Protein AF-A0A6G1WXI9-F1 (afdb_monomer)

Solvent-accessible surface area (backbone atoms only — not comparable to full-atom values): 6478 Å² total; per-residue (Å²): 135,66,68,70,51,53,76,77,30,49,13,58,52,48,15,42,73,77,23,70,36,38,37,52,26,52,54,52,50,50,55,42,35,75,72,64,39,59,69,60,46,50,53,57,49,50,62,52,48,51,31,55,47,29,18,53,51,20,19,49,31,39,60,73,64,42,66,70,54,56,62,51,48,64,65,45,45,65,58,50,23,63,46,43,48,58,51,39,33,70,75,53,36,78,57,36,68,59,43,47,57,65,27,36,43,30,37,50,45,28,31,53,49,31,17,51,52,19,23,54,52,20,41,56,67,69,76,104

pLDDT: mean 79.25, std 8.3, range [45.84, 87.06]

Sequence (128 aa):
MNAKRLIITPGDFLARRFDGGYDKFICRMKCQIEKGNRRLAIYSLLARAECWLAFVVGASASYFGFIIVIPLILCLYPLIAFGDPHIWRKVYGELAKGVGYKASFLLNLDMLYWFAIGWVIGVLLVGA

Nearest PDB structures (foldseek):
  6m2l-assembly1_A  TM=3.231E-01  e=8.518E+00  Plasmodium falciparum

Radius of gyration: 15.89 Å; Cα contacts (8 Å, |Δi|>4): 136; chains: 1; bounding box: 37×28×43 Å

Structure (mmCIF, N/CA/C/O backbone):
data_AF-A0A6G1WXI9-F1
#
_entry.id   AF-A0A6G1WXI9-F1
#
loop_
_atom_site.group_PDB
_atom_site.id
_atom_site.type_symbol
_atom_site.label_atom_id
_atom_site.label_alt_id
_atom_site.label_comp_id
_atom_site.label_asym_id
_atom_site.label_entity_id
_atom_site.label_seq_id
_atom_site.pdbx_PDB_ins_code
_atom_site.Cartn_x
_atom_site.Cartn_y
_atom_site.Cartn_z
_atom_site.occupancy
_atom_site.B_is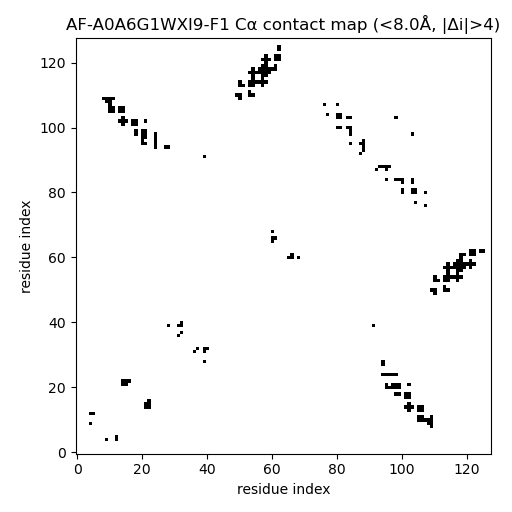o_or_equiv
_atom_site.auth_seq_id
_atom_site.auth_comp_id
_atom_site.auth_asym_id
_atom_site.auth_atom_id
_atom_site.pdbx_PDB_mode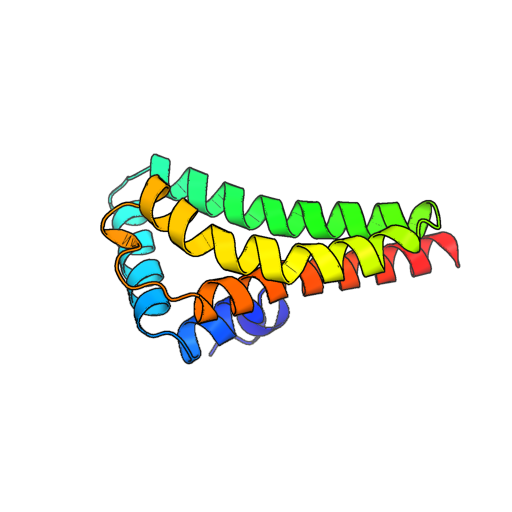l_num
ATOM 1 N N . MET A 1 1 ? -17.529 14.897 -2.995 1.00 45.97 1 MET A N 1
ATOM 2 C CA . MET A 1 1 ? -16.447 13.926 -3.298 1.00 45.97 1 MET A CA 1
ATOM 3 C C . MET A 1 1 ? -15.209 14.698 -3.731 1.00 45.97 1 MET A C 1
ATOM 5 O O . MET A 1 1 ? -15.332 15.512 -4.629 1.00 45.97 1 MET A O 1
ATOM 9 N N . ASN A 1 2 ? -14.047 14.503 -3.095 1.00 45.84 2 ASN A N 1
ATOM 10 C CA . ASN A 1 2 ? -12.816 15.224 -3.458 1.00 45.84 2 ASN A CA 1
ATOM 11 C C . ASN A 1 2 ? -11.987 14.376 -4.434 1.00 45.84 2 ASN A C 1
ATOM 13 O O . ASN A 1 2 ? -11.354 13.413 -4.003 1.00 45.84 2 ASN A O 1
ATOM 17 N N . ALA A 1 3 ? -11.964 14.743 -5.722 1.00 52.84 3 ALA A N 1
ATOM 18 C CA . ALA A 1 3 ? -11.181 14.070 -6.771 1.00 52.84 3 ALA A CA 1
ATOM 19 C C . ALA A 1 3 ? -9.698 13.877 -6.386 1.00 52.84 3 ALA A C 1
ATOM 21 O O . ALA A 1 3 ? -9.088 12.867 -6.723 1.00 52.84 3 ALA A O 1
ATOM 22 N N . LYS A 1 4 ? -9.159 14.782 -5.556 1.00 50.28 4 LYS A N 1
ATOM 23 C CA . LYS A 1 4 ? -7.803 14.706 -4.993 1.00 50.28 4 LYS A CA 1
ATOM 24 C C . LYS A 1 4 ? -7.505 13.398 -4.245 1.00 50.28 4 LYS A C 1
ATOM 26 O O . LYS A 1 4 ? -6.382 12.924 -4.314 1.00 50.28 4 LYS A O 1
ATOM 31 N N . ARG A 1 5 ? -8.474 12.794 -3.539 1.00 53.53 5 ARG A N 1
ATOM 32 C CA . ARG A 1 5 ? -8.231 11.519 -2.825 1.00 53.53 5 ARG A CA 1
ATOM 33 C C . ARG A 1 5 ? -8.189 10.311 -3.752 1.00 53.53 5 ARG A C 1
ATOM 35 O O . ARG A 1 5 ? -7.474 9.367 -3.455 1.00 53.53 5 ARG A O 1
ATOM 42 N N . LEU A 1 6 ? -8.933 10.355 -4.855 1.00 55.62 6 LEU A N 1
ATOM 43 C CA . LEU A 1 6 ? -8.983 9.261 -5.822 1.00 55.62 6 LEU A CA 1
ATOM 44 C C . LEU A 1 6 ? -7.662 9.132 -6.594 1.00 55.62 6 LEU A C 1
ATOM 46 O O . LEU A 1 6 ? -7.235 8.029 -6.897 1.00 55.62 6 LEU A O 1
ATOM 50 N N . ILE A 1 7 ? -7.026 10.270 -6.890 1.00 58.12 7 ILE A N 1
ATOM 51 C CA . ILE A 1 7 ? -5.798 10.342 -7.696 1.00 58.12 7 ILE A CA 1
ATOM 52 C C . ILE A 1 7 ? -4.554 9.939 -6.886 1.00 58.12 7 ILE A C 1
ATOM 54 O O . ILE A 1 7 ? -3.598 9.421 -7.450 1.00 58.12 7 ILE A O 1
ATOM 58 N N . ILE A 1 8 ? -4.557 10.190 -5.573 1.00 65.62 8 ILE A N 1
ATOM 59 C CA . ILE A 1 8 ? -3.380 10.007 -4.705 1.00 65.62 8 ILE A CA 1
ATOM 60 C C . ILE A 1 8 ? -3.381 8.624 -4.031 1.00 65.62 8 ILE A C 1
ATOM 62 O O . ILE A 1 8 ? -2.317 8.048 -3.819 1.00 65.62 8 ILE A O 1
ATOM 66 N N . THR A 1 9 ? -4.560 8.094 -3.686 1.00 77.81 9 THR A N 1
ATOM 67 C CA . THR A 1 9 ? -4.719 6.789 -3.018 1.00 77.81 9 THR A CA 1
ATOM 68 C C . THR A 1 9 ? -5.978 6.064 -3.526 1.00 77.81 9 THR A C 1
ATOM 70 O O . THR A 1 9 ? -6.999 6.021 -2.817 1.00 77.81 9 THR A O 1
ATOM 73 N N . PRO A 1 10 ? -5.984 5.578 -4.784 1.00 79.69 10 PRO A N 1
ATOM 74 C CA . PRO A 1 10 ? -7.115 4.838 -5.351 1.00 79.69 10 PRO A CA 1
ATOM 75 C C . PRO A 1 10 ? -7.486 3.575 -4.548 1.00 79.69 10 PRO A C 1
ATOM 77 O O . PRO A 1 10 ? -8.668 3.246 -4.429 1.00 79.69 10 PRO A O 1
ATOM 80 N N . GLY A 1 11 ? -6.507 2.903 -3.952 1.00 82.25 11 GLY A N 1
ATOM 81 C CA . GLY A 1 11 ? -6.640 1.731 -3.095 1.00 82.25 11 GLY A CA 1
ATOM 82 C C . GLY A 1 11 ? -7.385 2.001 -1.789 1.00 82.25 11 GLY A C 1
ATOM 83 O O . GLY A 1 11 ? -8.383 1.337 -1.519 1.00 82.25 11 GLY A O 1
ATOM 84 N N . ASP A 1 12 ? -6.998 3.025 -1.017 1.00 83.75 12 ASP A N 1
ATOM 85 C CA . ASP A 1 12 ? -7.730 3.482 0.183 1.00 83.75 12 ASP A CA 1
ATOM 86 C C . ASP A 1 12 ? -9.184 3.833 -0.146 1.00 83.75 12 ASP A C 1
ATOM 88 O O . ASP A 1 12 ? -10.104 3.516 0.612 1.00 83.75 12 ASP A O 1
ATOM 92 N N . PHE A 1 13 ? -9.423 4.454 -1.303 1.00 82.19 13 PHE A N 1
ATOM 93 C CA . PHE A 1 13 ? -10.782 4.752 -1.741 1.00 82.19 13 PHE A CA 1
ATOM 94 C C . PHE A 1 13 ? -11.596 3.479 -2.010 1.00 82.19 13 PHE A C 1
ATOM 96 O O . PHE A 1 13 ? -12.717 3.349 -1.509 1.00 82.19 13 PHE A O 1
ATOM 103 N N . LEU A 1 14 ? -11.044 2.538 -2.782 1.00 83.81 14 LEU A N 1
ATOM 104 C CA . LEU A 1 14 ? -11.707 1.272 -3.089 1.00 83.81 14 LEU A CA 1
ATOM 105 C C . LEU A 1 14 ? -11.931 0.446 -1.819 1.00 83.81 14 LEU A C 1
ATOM 107 O O . LEU A 1 14 ? -13.031 -0.064 -1.613 1.00 83.81 14 LEU A O 1
ATOM 111 N N . ALA A 1 15 ? -10.940 0.376 -0.932 1.00 84.44 15 ALA A N 1
ATOM 112 C CA . ALA A 1 15 ? -11.030 -0.349 0.328 1.00 84.44 15 ALA A CA 1
ATOM 113 C C . ALA A 1 15 ? -12.190 0.164 1.190 1.00 84.44 15 ALA A C 1
ATOM 115 O O . ALA A 1 15 ? -12.970 -0.632 1.700 1.00 84.44 15 ALA A O 1
ATOM 116 N N . ARG A 1 16 ? -12.384 1.485 1.298 1.00 83.81 16 ARG A N 1
ATOM 117 C CA . ARG A 1 16 ? -13.517 2.049 2.061 1.00 83.81 16 ARG A CA 1
ATOM 118 C C . ARG A 1 16 ? -14.866 1.801 1.410 1.00 83.81 16 ARG A C 1
ATOM 120 O O . ARG A 1 16 ? -15.870 1.686 2.104 1.00 83.81 16 ARG A O 1
ATOM 127 N N . ARG A 1 17 ? -14.904 1.749 0.079 1.00 84.12 17 ARG A N 1
ATOM 128 C CA . ARG A 1 17 ? -16.143 1.525 -0.670 1.00 84.12 17 ARG A CA 1
ATOM 129 C C . ARG A 1 17 ? -16.594 0.066 -0.621 1.00 84.12 17 ARG A C 1
ATOM 131 O O . ARG A 1 17 ? -17.794 -0.187 -0.585 1.00 84.12 17 ARG A O 1
ATOM 138 N N . PHE A 1 18 ? -15.650 -0.871 -0.653 1.00 83.44 18 PHE A N 1
ATOM 139 C CA . PHE A 1 18 ? -15.929 -2.303 -0.782 1.00 83.44 18 PHE A CA 1
ATOM 140 C C . PHE A 1 18 ? -15.759 -3.099 0.521 1.00 83.44 18 PHE A C 1
ATOM 142 O O . PHE A 1 18 ? -16.200 -4.247 0.580 1.00 83.44 18 PHE A O 1
ATOM 149 N N . ASP A 1 19 ? -15.180 -2.509 1.571 1.00 83.75 19 ASP A N 1
ATOM 150 C CA . ASP A 1 19 ? -15.055 -3.115 2.898 1.00 83.75 19 ASP A CA 1
ATOM 151 C C . ASP A 1 19 ? -15.575 -2.155 3.988 1.00 83.75 19 ASP A C 1
ATOM 153 O O . ASP A 1 19 ? -14.909 -1.215 4.429 1.00 83.75 19 ASP A O 1
ATOM 157 N N . GLY A 1 20 ? -16.802 -2.410 4.454 1.00 82.38 20 GLY A N 1
ATOM 158 C CA . GLY A 1 20 ? -17.431 -1.615 5.514 1.00 82.38 20 GLY A CA 1
ATOM 159 C C . GLY A 1 20 ? -16.770 -1.773 6.892 1.00 82.38 20 GLY A C 1
ATOM 160 O O . GLY A 1 20 ? -16.970 -0.929 7.768 1.00 82.38 20 GLY A O 1
ATOM 161 N N . GLY A 1 21 ? -15.979 -2.829 7.106 1.00 82.94 21 GLY A N 1
ATOM 162 C CA . GLY A 1 21 ? -15.149 -2.983 8.299 1.00 82.94 21 GLY A CA 1
ATOM 163 C C . GLY A 1 21 ? -13.954 -2.035 8.268 1.00 82.94 21 GLY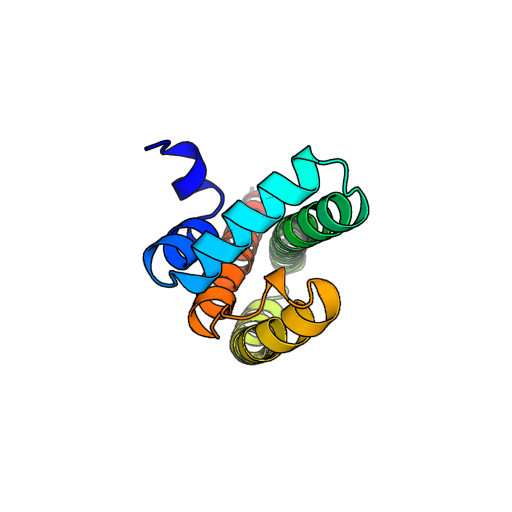 A C 1
ATOM 164 O O . GLY A 1 21 ? -13.645 -1.396 9.276 1.00 82.94 21 GLY A O 1
ATOM 165 N N . TYR A 1 22 ? -13.346 -1.868 7.094 1.00 84.62 22 TYR A N 1
ATOM 166 C CA . TYR A 1 22 ? -12.268 -0.909 6.876 1.00 84.62 22 TYR A CA 1
ATOM 167 C C . TYR A 1 22 ? -12.717 0.550 7.029 1.00 84.62 22 TYR A C 1
ATOM 169 O O . TYR A 1 22 ? -12.033 1.336 7.687 1.00 84.62 22 TYR A O 1
ATOM 177 N N . ASP A 1 23 ? -13.887 0.924 6.508 1.00 85.62 23 ASP A N 1
ATOM 178 C CA . ASP A 1 23 ? -14.389 2.294 6.680 1.00 85.62 23 ASP A CA 1
ATOM 179 C C . ASP A 1 23 ? -14.644 2.634 8.162 1.00 85.62 23 ASP A C 1
ATOM 181 O O . ASP A 1 23 ? -14.196 3.669 8.671 1.00 85.62 23 ASP A O 1
ATOM 185 N N . LYS A 1 24 ? -15.250 1.698 8.910 1.00 85.50 24 LYS A N 1
ATOM 186 C CA . LYS A 1 24 ? -15.414 1.813 10.369 1.00 85.50 24 LYS A CA 1
ATOM 187 C C . LYS A 1 24 ? -14.073 1.902 11.094 1.00 85.50 24 LYS A C 1
ATOM 189 O O . LYS A 1 24 ? -13.947 2.706 12.021 1.00 85.50 24 LYS A O 1
ATOM 194 N N . PHE A 1 25 ? -13.080 1.113 10.682 1.00 86.38 25 PHE A N 1
ATOM 195 C CA . PHE A 1 25 ? -11.722 1.177 11.223 1.00 86.38 25 PHE A CA 1
ATOM 196 C C . PHE A 1 25 ? -11.120 2.572 11.037 1.00 86.38 25 PHE A C 1
ATOM 198 O O . PHE A 1 25 ? -10.681 3.174 12.014 1.00 86.38 25 PHE A O 1
ATOM 205 N N . ILE A 1 26 ? -11.180 3.138 9.829 1.00 85.06 26 ILE A N 1
ATOM 206 C CA . ILE A 1 26 ? -10.633 4.469 9.554 1.00 85.06 26 ILE A CA 1
ATOM 207 C C . ILE A 1 26 ? -11.353 5.566 10.342 1.00 85.06 26 ILE A C 1
ATOM 209 O O . ILE A 1 26 ? -10.694 6.456 10.887 1.00 85.06 26 ILE A O 1
ATOM 213 N N . CYS A 1 27 ? -12.682 5.521 10.433 1.00 85.81 27 CYS A N 1
ATOM 214 C CA . CYS A 1 27 ? -13.445 6.490 11.222 1.00 85.81 27 CYS A CA 1
ATOM 215 C C . CYS A 1 27 ? -13.084 6.421 12.714 1.00 85.81 27 CYS A C 1
ATOM 217 O O . CYS A 1 27 ? -12.809 7.452 13.331 1.00 85.81 27 CYS A O 1
ATOM 219 N N . ARG A 1 28 ? -12.999 5.213 13.289 1.00 85.94 28 ARG A N 1
ATOM 220 C CA . ARG A 1 28 ? -12.578 5.028 14.688 1.00 85.94 28 ARG A CA 1
ATOM 221 C C . ARG A 1 28 ? -11.130 5.457 14.911 1.00 85.94 28 ARG A C 1
ATOM 223 O O . ARG A 1 28 ? -10.844 6.112 15.908 1.00 85.94 28 ARG A O 1
ATOM 230 N N . MET A 1 29 ? -10.236 5.130 13.979 1.00 85.31 29 MET A N 1
ATOM 231 C CA . MET A 1 29 ? -8.825 5.508 14.032 1.00 85.31 29 MET A CA 1
ATOM 232 C C . MET A 1 29 ? -8.661 7.032 14.051 1.00 85.31 29 MET A C 1
ATOM 234 O O . MET A 1 29 ? -7.948 7.551 14.905 1.00 85.31 29 MET A O 1
ATOM 238 N N . LYS A 1 30 ? -9.363 7.765 13.176 1.00 84.69 30 LYS A N 1
ATOM 239 C CA . LYS A 1 30 ? -9.331 9.238 13.156 1.00 84.69 30 LYS A CA 1
ATOM 240 C C . LYS A 1 30 ? -9.847 9.851 14.451 1.00 84.69 30 LYS A C 1
ATOM 242 O O . LYS A 1 30 ? -9.169 10.696 15.019 1.00 84.69 30 LYS A O 1
ATOM 247 N N . CYS A 1 31 ? -10.979 9.363 14.956 1.00 85.56 31 CYS A N 1
ATOM 248 C CA . CYS A 1 31 ? -11.529 9.830 16.226 1.00 85.56 31 CYS A CA 1
ATOM 249 C C . CYS A 1 31 ? -10.547 9.604 17.393 1.00 85.56 31 CYS A C 1
ATOM 251 O O . CYS A 1 31 ? -10.397 10.462 18.257 1.00 85.56 31 CYS A O 1
ATOM 253 N N . GLN A 1 32 ? -9.830 8.475 17.416 1.00 84.00 32 GLN A N 1
ATOM 254 C CA . GLN A 1 32 ? -8.806 8.200 18.434 1.00 84.00 32 GLN A CA 1
ATOM 255 C C . GLN A 1 32 ? -7.566 9.097 18.294 1.00 84.00 32 GLN A C 1
ATOM 257 O O . GLN A 1 32 ? -6.994 9.514 19.300 1.00 84.00 32 GLN A O 1
ATOM 262 N N . ILE A 1 33 ? -7.160 9.422 17.064 1.00 84.50 33 ILE A N 1
ATOM 263 C CA . ILE A 1 33 ? -6.063 10.364 16.801 1.00 84.50 33 ILE A CA 1
ATOM 264 C C . ILE A 1 33 ? -6.440 11.773 17.278 1.00 84.50 33 ILE A C 1
ATOM 266 O O . ILE A 1 33 ? -5.646 12.407 17.969 1.00 84.50 33 ILE A O 1
ATOM 270 N N . GLU A 1 34 ? -7.658 12.235 16.983 1.00 85.62 34 GLU A N 1
ATOM 271 C CA . GLU A 1 34 ? -8.183 13.532 17.444 1.00 85.62 34 GLU A CA 1
ATOM 272 C C . GLU A 1 34 ? -8.297 13.603 18.972 1.00 85.62 34 GLU A C 1
ATOM 274 O O . GLU A 1 34 ? -8.038 14.646 19.565 1.00 85.62 34 GLU A O 1
ATOM 279 N N . LYS A 1 35 ? -8.578 12.472 19.631 1.00 86.25 35 LYS A N 1
ATOM 280 C CA . LYS A 1 35 ? -8.542 12.332 21.098 1.00 86.25 35 LYS A CA 1
ATOM 281 C C . LYS A 1 35 ? -7.125 12.302 21.692 1.00 86.25 35 LYS A C 1
ATOM 283 O O . LYS A 1 35 ? -6.971 12.075 22.888 1.00 86.25 35 LYS A O 1
ATOM 288 N N . GLY A 1 36 ? -6.089 12.527 20.883 1.00 83.06 36 GLY A N 1
ATOM 289 C CA . GLY A 1 36 ? -4.707 12.676 21.340 1.00 83.06 36 GLY A CA 1
ATOM 290 C C . GLY A 1 36 ? -3.892 11.383 21.362 1.00 83.06 36 GLY A C 1
ATOM 291 O O . GLY A 1 36 ? -2.793 11.366 21.920 1.00 83.06 36 GLY A O 1
ATOM 292 N N . ASN A 1 37 ? -4.370 10.295 20.748 1.00 81.94 37 ASN A N 1
ATOM 293 C CA . ASN A 1 37 ? -3.623 9.040 20.718 1.00 81.94 37 ASN A CA 1
ATOM 294 C C . ASN A 1 37 ? -2.463 9.091 19.703 1.00 81.94 37 ASN A C 1
ATOM 296 O O . ASN A 1 37 ? -2.565 8.636 18.560 1.00 81.94 37 ASN A O 1
ATOM 300 N N . ARG A 1 38 ? -1.327 9.651 20.143 1.00 79.12 38 ARG A N 1
ATOM 301 C CA . ARG A 1 38 ? -0.113 9.854 19.329 1.00 79.12 38 ARG A CA 1
ATOM 302 C C . ARG A 1 38 ? 0.434 8.563 18.719 1.00 79.12 38 ARG A C 1
ATOM 304 O O . ARG A 1 38 ? 0.972 8.596 17.618 1.00 79.12 38 ARG A O 1
ATOM 311 N N . ARG A 1 39 ? 0.265 7.420 19.392 1.00 81.88 39 ARG A N 1
ATOM 312 C CA . ARG A 1 39 ? 0.755 6.124 18.902 1.00 81.88 39 ARG A CA 1
ATOM 313 C C . ARG A 1 39 ? 0.060 5.715 17.598 1.00 81.88 39 ARG A C 1
ATOM 315 O O . ARG A 1 39 ? 0.723 5.315 16.648 1.00 81.88 39 ARG A O 1
ATOM 322 N N . LEU A 1 40 ? -1.260 5.888 17.525 1.00 79.06 40 LEU A N 1
ATOM 323 C CA . LEU A 1 40 ? -2.050 5.646 16.310 1.00 79.06 40 LEU A CA 1
ATOM 324 C C . LEU A 1 40 ? -1.710 6.628 15.186 1.00 79.06 40 LEU A C 1
ATOM 326 O O . LEU A 1 40 ? -1.664 6.230 14.023 1.00 79.06 40 LEU A O 1
ATOM 330 N N . ALA A 1 41 ? -1.430 7.888 15.527 1.00 78.44 41 ALA A N 1
ATOM 331 C CA . ALA A 1 41 ? -1.006 8.883 14.547 1.00 78.44 41 ALA A CA 1
ATOM 332 C C . ALA A 1 41 ? 0.314 8.474 13.874 1.00 78.44 41 ALA A C 1
ATOM 334 O O . ALA A 1 41 ? 0.394 8.494 12.645 1.00 78.44 41 ALA A O 1
ATOM 335 N N . ILE A 1 42 ? 1.297 8.023 14.666 1.00 78.94 42 ILE A N 1
ATOM 336 C CA . ILE A 1 42 ? 2.592 7.532 14.172 1.00 78.94 42 ILE A CA 1
ATOM 337 C C . ILE A 1 42 ? 2.402 6.321 13.259 1.00 78.94 42 ILE A C 1
ATOM 339 O O . ILE A 1 42 ? 2.933 6.325 12.154 1.00 78.94 42 ILE A O 1
ATOM 343 N N . TYR A 1 43 ? 1.609 5.322 13.659 1.00 77.62 43 TYR A N 1
ATOM 344 C CA . TYR A 1 43 ? 1.365 4.154 12.804 1.00 77.62 43 TYR A CA 1
ATOM 345 C C . TYR A 1 43 ? 0.683 4.523 11.479 1.00 77.62 43 TYR A C 1
ATOM 347 O O . TYR A 1 43 ? 1.067 4.009 10.432 1.00 77.62 43 TYR A O 1
ATOM 355 N N . SER A 1 44 ? -0.264 5.470 11.493 1.00 75.88 44 SER A N 1
ATOM 356 C CA . SER A 1 44 ? -0.889 5.956 10.253 1.00 75.88 44 SER A CA 1
ATOM 357 C C . SER A 1 44 ? 0.100 6.685 9.336 1.00 75.88 44 SER A C 1
ATOM 359 O O . SER A 1 44 ? -0.029 6.646 8.113 1.00 75.88 44 SER A O 1
ATOM 361 N N . LEU A 1 45 ? 1.091 7.358 9.928 1.00 78.50 45 LEU A N 1
ATOM 362 C CA . LEU A 1 45 ? 2.125 8.083 9.203 1.00 78.50 45 LEU A CA 1
ATOM 363 C C . LEU A 1 45 ? 3.157 7.112 8.621 1.00 78.50 45 LEU A C 1
ATOM 365 O O . LEU A 1 45 ? 3.546 7.272 7.469 1.00 78.50 45 LEU A O 1
ATOM 369 N N . LEU A 1 46 ? 3.507 6.063 9.372 1.00 78.19 46 LEU A N 1
ATOM 370 C CA . LEU A 1 46 ? 4.363 4.971 8.914 1.00 78.19 46 LEU A CA 1
ATOM 371 C C . LEU A 1 46 ? 3.744 4.245 7.710 1.00 78.19 46 LEU A C 1
ATOM 373 O O . LEU A 1 46 ? 4.408 4.078 6.696 1.00 78.19 46 LEU A O 1
ATOM 377 N N . ALA A 1 47 ? 2.446 3.928 7.772 1.00 74.62 47 ALA A N 1
ATOM 378 C CA . ALA A 1 47 ? 1.728 3.294 6.662 1.00 74.62 47 ALA A CA 1
ATOM 379 C C . ALA A 1 47 ? 1.724 4.159 5.384 1.00 74.62 47 ALA A C 1
ATOM 381 O O . ALA A 1 47 ? 1.778 3.653 4.268 1.00 74.62 47 ALA A O 1
ATO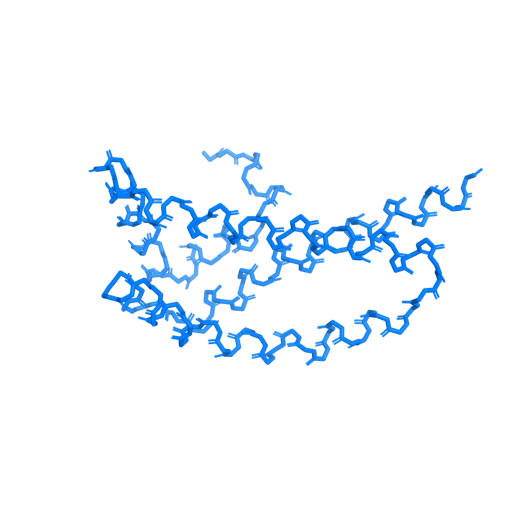M 382 N N . ARG A 1 48 ? 1.699 5.494 5.515 1.00 74.00 48 ARG A N 1
ATOM 383 C CA . ARG A 1 48 ? 1.874 6.394 4.358 1.00 74.00 48 ARG A CA 1
ATOM 384 C C . ARG A 1 48 ? 3.317 6.457 3.872 1.00 74.00 48 ARG A C 1
ATOM 386 O O . ARG A 1 48 ? 3.536 6.630 2.676 1.00 74.00 48 ARG A O 1
ATOM 393 N N . ALA A 1 49 ? 4.286 6.346 4.776 1.00 79.88 49 ALA A N 1
ATOM 394 C CA . ALA A 1 49 ? 5.698 6.311 4.417 1.00 79.88 49 ALA A CA 1
ATOM 395 C C . ALA A 1 49 ? 6.035 5.068 3.577 1.00 79.88 49 ALA A C 1
ATOM 397 O O . ALA A 1 49 ? 6.869 5.164 2.685 1.00 79.88 49 ALA A O 1
ATOM 398 N N . GLU A 1 50 ? 5.339 3.945 3.776 1.00 79.31 50 GLU A N 1
ATOM 399 C CA . GLU A 1 50 ? 5.485 2.745 2.937 1.00 79.31 50 GLU A CA 1
ATOM 400 C C . GLU A 1 50 ? 5.129 3.013 1.464 1.00 79.31 50 GLU A C 1
ATOM 402 O O . GLU A 1 50 ? 5.846 2.570 0.569 1.00 79.31 50 GLU A O 1
ATOM 407 N N . CYS A 1 51 ? 4.096 3.819 1.186 1.00 78.88 51 CYS A N 1
ATOM 408 C CA . CYS A 1 51 ? 3.759 4.226 -0.187 1.00 78.88 51 CYS A CA 1
ATOM 409 C C . CYS A 1 51 ? 4.855 5.106 -0.816 1.00 78.88 51 CYS A C 1
ATOM 411 O O . CYS A 1 51 ? 5.203 4.933 -1.983 1.00 78.88 51 CYS A O 1
ATOM 413 N N . TRP A 1 52 ? 5.443 6.021 -0.038 1.00 81.44 52 TRP A N 1
ATOM 414 C CA . TRP A 1 52 ? 6.593 6.817 -0.484 1.00 81.44 52 TRP A CA 1
ATOM 415 C C . TRP A 1 52 ? 7.832 5.956 -0.729 1.00 81.44 52 TRP A C 1
ATOM 417 O O . TRP A 1 52 ? 8.572 6.190 -1.681 1.00 81.44 52 TRP A O 1
ATOM 427 N N . LEU A 1 53 ? 8.050 4.938 0.099 1.00 84.06 53 LEU A N 1
ATOM 428 C CA . LEU A 1 53 ? 9.137 3.990 -0.090 1.00 84.06 53 LEU A CA 1
ATOM 429 C C . LEU A 1 53 ? 8.932 3.184 -1.378 1.00 84.06 53 LEU A C 1
ATOM 431 O O . LEU A 1 53 ? 9.870 3.059 -2.159 1.00 84.06 53 LEU A O 1
ATOM 435 N N . ALA A 1 54 ? 7.708 2.726 -1.660 1.00 84.69 54 ALA A N 1
ATOM 436 C CA . ALA A 1 54 ? 7.372 2.052 -2.916 1.00 84.69 54 ALA A CA 1
ATOM 437 C C . ALA A 1 54 ? 7.671 2.931 -4.144 1.00 84.69 54 ALA A C 1
ATOM 439 O O . ALA A 1 54 ? 8.236 2.446 -5.124 1.00 84.69 54 ALA A O 1
ATOM 440 N N . PHE A 1 55 ? 7.380 4.233 -4.067 1.00 85.31 55 PHE A N 1
ATOM 441 C CA . PHE A 1 55 ? 7.763 5.201 -5.096 1.00 85.31 55 PHE A CA 1
ATOM 442 C C . PHE A 1 55 ? 9.283 5.277 -5.302 1.00 85.31 55 PHE A C 1
ATOM 444 O O . PHE A 1 55 ? 9.756 5.167 -6.432 1.00 85.31 55 PHE A O 1
ATOM 451 N N . VAL A 1 56 ? 10.059 5.424 -4.221 1.00 85.12 56 VAL A N 1
ATOM 452 C CA . VAL A 1 56 ? 11.531 5.494 -4.289 1.00 85.12 56 VAL A CA 1
ATOM 453 C C . VAL A 1 56 ? 12.117 4.203 -4.859 1.00 85.12 56 VAL A C 1
ATOM 455 O O . VAL A 1 56 ? 13.032 4.259 -5.681 1.00 85.12 56 VAL A O 1
ATOM 458 N N . VAL A 1 57 ? 11.572 3.047 -4.472 1.00 85.38 57 VAL A N 1
ATOM 459 C CA . VAL A 1 57 ? 11.975 1.737 -5.000 1.00 85.38 57 VAL A CA 1
ATOM 460 C C . VAL A 1 57 ? 11.661 1.637 -6.492 1.00 85.38 57 VAL A C 1
ATOM 462 O O . VAL A 1 57 ? 12.526 1.205 -7.245 1.00 85.38 57 VAL A O 1
ATOM 465 N N . GLY A 1 58 ? 10.485 2.086 -6.942 1.00 83.50 58 GLY A N 1
ATOM 466 C CA . GLY A 1 58 ? 10.134 2.137 -8.367 1.00 83.50 58 GLY A CA 1
ATOM 467 C C . GLY A 1 58 ? 11.076 3.019 -9.176 1.00 83.50 58 GLY A C 1
ATOM 468 O O . GLY A 1 58 ? 11.636 2.571 -10.177 1.00 83.50 58 GLY A O 1
ATOM 469 N N . ALA A 1 59 ? 11.324 4.239 -8.698 1.00 84.06 59 ALA A N 1
ATOM 470 C CA . ALA A 1 59 ? 12.243 5.171 -9.341 1.00 84.06 59 ALA A CA 1
ATOM 471 C C . ALA A 1 59 ? 13.664 4.599 -9.415 1.00 84.06 59 ALA A C 1
ATOM 473 O O . ALA A 1 59 ? 14.250 4.547 -10.492 1.00 84.06 59 ALA A O 1
ATOM 474 N N . SER A 1 60 ? 14.182 4.074 -8.305 1.00 83.62 60 SER A N 1
ATOM 475 C CA . SER A 1 60 ? 15.516 3.462 -8.249 1.00 83.62 60 SER A CA 1
ATOM 476 C C . SER A 1 60 ? 15.619 2.240 -9.160 1.00 83.62 60 SER A C 1
ATOM 478 O O . SER A 1 60 ? 16.587 2.096 -9.899 1.00 83.62 60 SER A O 1
ATOM 480 N N . ALA A 1 61 ? 14.616 1.362 -9.147 1.00 84.00 61 ALA A N 1
ATOM 481 C CA . ALA A 1 61 ? 14.638 0.145 -9.944 1.00 84.00 61 ALA A CA 1
ATOM 482 C C . ALA A 1 61 ? 14.640 0.449 -11.448 1.00 84.00 61 ALA A C 1
ATOM 484 O O . ALA A 1 61 ? 15.377 -0.197 -12.189 1.00 84.00 61 ALA A O 1
ATOM 485 N N . SER A 1 62 ? 13.905 1.474 -11.887 1.00 81.88 62 SER A N 1
ATOM 486 C CA . SER A 1 62 ? 14.003 1.958 -13.268 1.00 81.88 62 SER A CA 1
ATOM 487 C C . SER A 1 62 ? 15.344 2.638 -13.570 1.00 81.88 62 SER A C 1
ATOM 489 O O . SER A 1 62 ? 15.932 2.360 -14.611 1.00 81.88 62 SER A O 1
ATOM 491 N N . TYR A 1 63 ? 15.870 3.450 -12.644 1.00 74.31 63 TYR A N 1
ATOM 492 C CA . TYR A 1 63 ? 17.131 4.174 -12.816 1.00 74.31 63 TYR A CA 1
ATOM 493 C C . TYR A 1 63 ? 18.329 3.237 -13.025 1.00 74.31 63 TYR A C 1
ATOM 495 O O . TYR A 1 63 ? 19.173 3.471 -13.884 1.00 74.31 63 TYR A O 1
ATOM 503 N N . PHE A 1 64 ? 18.378 2.138 -12.271 1.00 77.88 64 PHE A N 1
ATOM 504 C CA . PHE A 1 64 ? 19.440 1.132 -12.362 1.00 77.88 64 PHE A CA 1
ATOM 505 C C . PHE A 1 64 ? 19.124 -0.018 -13.339 1.00 77.88 64 PHE A C 1
ATOM 507 O O . PHE A 1 64 ? 19.896 -0.971 -13.433 1.00 77.88 64 PHE A O 1
ATOM 514 N N . GLY A 1 65 ? 17.994 0.031 -14.057 1.00 72.75 65 GLY A N 1
ATOM 515 C CA . GLY A 1 65 ? 17.606 -0.998 -15.030 1.00 72.75 65 GLY A CA 1
ATOM 516 C C . GLY A 1 65 ? 17.211 -2.353 -14.423 1.00 72.75 65 GLY A C 1
ATOM 517 O O . GLY A 1 65 ? 17.226 -3.375 -15.110 1.00 72.75 65 GLY A O 1
ATOM 518 N N . PHE A 1 66 ? 16.832 -2.399 -13.143 1.00 77.38 66 PHE A N 1
ATOM 519 C CA . PHE A 1 66 ? 16.454 -3.625 -12.438 1.00 77.38 66 PHE A CA 1
ATOM 520 C C . PHE A 1 66 ? 15.018 -4.067 -12.752 1.00 77.38 66 PHE A C 1
ATOM 522 O O . PHE A 1 66 ? 14.131 -4.061 -11.897 1.00 77.38 66 PHE A O 1
ATOM 529 N N . ILE A 1 67 ? 14.797 -4.536 -13.981 1.00 73.19 67 ILE A N 1
ATOM 530 C CA . ILE A 1 67 ? 13.505 -5.078 -14.444 1.00 73.19 67 ILE A CA 1
ATOM 531 C C . ILE A 1 67 ? 13.027 -6.245 -13.567 1.00 73.19 67 ILE A C 1
ATOM 533 O O . ILE A 1 67 ? 11.825 -6.418 -13.376 1.00 73.19 67 ILE A O 1
ATOM 537 N N . ILE A 1 68 ? 13.952 -6.995 -12.957 1.00 76.38 68 ILE A N 1
ATOM 538 C CA . ILE A 1 68 ? 13.641 -8.116 -12.059 1.00 76.38 68 ILE A CA 1
ATOM 539 C C . ILE A 1 68 ? 12.838 -7.706 -10.813 1.00 76.38 68 ILE A C 1
ATOM 541 O O . ILE A 1 68 ? 12.167 -8.546 -10.224 1.00 76.38 68 ILE A O 1
ATOM 545 N N . VAL A 1 69 ? 12.840 -6.424 -10.432 1.00 76.69 69 VAL A N 1
ATOM 546 C CA . VAL A 1 69 ? 12.077 -5.914 -9.279 1.00 76.69 69 VAL A CA 1
ATOM 547 C C . VAL A 1 69 ? 10.566 -5.963 -9.534 1.00 76.69 69 VAL A C 1
ATOM 549 O O . VAL A 1 69 ? 9.801 -6.210 -8.603 1.00 76.69 69 VAL A O 1
ATOM 552 N N . ILE A 1 70 ? 10.123 -5.813 -10.787 1.00 75.81 70 ILE A N 1
ATOM 553 C CA . ILE A 1 70 ? 8.700 -5.849 -11.163 1.00 75.81 70 ILE A CA 1
ATOM 554 C C . ILE A 1 70 ? 8.052 -7.213 -10.853 1.00 75.81 70 ILE A C 1
ATOM 556 O O . ILE A 1 70 ? 7.080 -7.239 -10.094 1.00 75.81 70 ILE A O 1
ATOM 560 N N . PRO A 1 71 ? 8.547 -8.357 -11.377 1.00 78.50 71 PRO A N 1
ATOM 561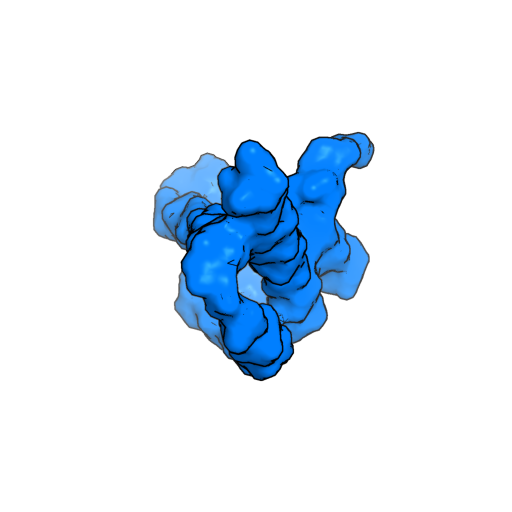 C CA . PRO A 1 71 ? 7.960 -9.657 -11.059 1.00 78.50 71 PRO A CA 1
ATOM 562 C C . PRO A 1 71 ? 8.099 -9.997 -9.572 1.00 78.50 71 PRO A C 1
ATOM 564 O O . PRO A 1 71 ? 7.199 -10.607 -9.006 1.00 78.50 71 PRO A O 1
ATOM 567 N N . LEU A 1 72 ? 9.172 -9.551 -8.910 1.00 79.94 72 LEU A N 1
ATOM 568 C CA . LEU A 1 72 ? 9.388 -9.784 -7.481 1.00 79.94 72 LEU A CA 1
ATOM 569 C C . LEU A 1 72 ? 8.306 -9.105 -6.628 1.00 79.94 72 LEU A C 1
ATOM 571 O O . LEU A 1 72 ? 7.728 -9.737 -5.745 1.00 79.94 72 LEU A O 1
ATOM 575 N N . ILE A 1 73 ? 7.964 -7.854 -6.947 1.00 80.12 73 ILE A N 1
ATOM 576 C CA . ILE A 1 73 ? 6.860 -7.131 -6.304 1.00 80.12 73 ILE A CA 1
ATOM 577 C C . ILE A 1 73 ? 5.520 -7.807 -6.599 1.00 80.12 73 ILE A C 1
ATOM 579 O O . ILE A 1 73 ? 4.739 -8.021 -5.676 1.00 80.12 73 ILE A O 1
ATOM 583 N N . LEU A 1 74 ? 5.259 -8.200 -7.849 1.00 78.69 74 LEU A N 1
ATOM 584 C CA . LEU A 1 74 ? 4.008 -8.872 -8.223 1.00 78.69 74 LEU A CA 1
ATOM 585 C C . LEU A 1 74 ? 3.834 -10.233 -7.532 1.00 78.69 74 LEU A C 1
ATOM 587 O O . LEU A 1 74 ? 2.716 -10.587 -7.168 1.00 78.69 74 LEU A O 1
ATOM 591 N 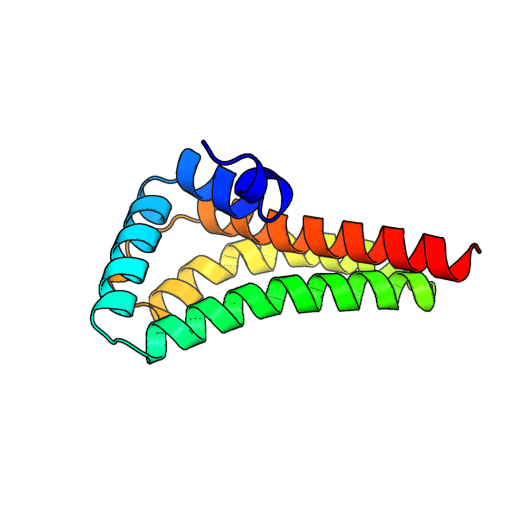N . CYS A 1 75 ? 4.918 -10.982 -7.314 1.00 80.75 75 CYS A N 1
ATOM 592 C CA . CYS A 1 75 ? 4.889 -12.261 -6.602 1.00 80.75 75 CYS A CA 1
ATOM 593 C C . CYS A 1 75 ? 4.748 -12.098 -5.082 1.00 80.75 75 CYS A C 1
ATOM 595 O O . CYS A 1 75 ? 4.079 -12.909 -4.443 1.00 80.75 75 CYS A O 1
ATOM 597 N N . LEU A 1 76 ? 5.361 -11.068 -4.490 1.00 79.38 76 LEU A N 1
ATOM 598 C CA . LEU A 1 76 ? 5.266 -10.802 -3.049 1.00 79.38 76 LEU A CA 1
ATOM 599 C C . LEU A 1 76 ? 3.959 -10.104 -2.657 1.00 79.38 76 LEU A C 1
ATOM 601 O O . LEU A 1 76 ? 3.495 -10.256 -1.529 1.00 79.38 76 LEU A O 1
ATOM 605 N N . TYR A 1 77 ? 3.336 -9.381 -3.583 1.00 76.69 77 TYR A N 1
ATOM 606 C CA . TYR A 1 77 ? 2.125 -8.603 -3.343 1.00 76.69 77 TYR A CA 1
ATOM 607 C C . TYR A 1 77 ? 0.961 -9.401 -2.715 1.00 76.69 77 TYR A C 1
ATOM 609 O O . TYR A 1 77 ? 0.420 -8.955 -1.700 1.00 76.69 77 TYR A O 1
ATOM 617 N N . PRO A 1 78 ? 0.585 -10.598 -3.215 1.00 75.00 78 PRO A N 1
ATOM 618 C CA . PRO A 1 78 ? -0.485 -11.393 -2.615 1.00 75.00 78 PRO A CA 1
ATOM 619 C C . PRO A 1 78 ? -0.131 -11.885 -1.209 1.00 75.00 78 PRO A C 1
ATOM 621 O O . PRO A 1 78 ? -1.014 -11.992 -0.363 1.00 75.00 78 PRO A O 1
ATOM 624 N N . LEU A 1 79 ? 1.151 -12.170 -0.955 1.00 79.31 79 LEU A N 1
ATOM 625 C CA . LEU A 1 79 ? 1.635 -12.648 0.343 1.00 79.31 79 LEU A CA 1
ATOM 626 C C . LEU A 1 79 ? 1.553 -11.542 1.400 1.00 79.31 79 LEU A C 1
ATOM 628 O O . LEU A 1 79 ? 1.079 -11.787 2.509 1.00 79.31 79 LEU A O 1
ATOM 632 N N . ILE A 1 80 ? 1.947 -10.320 1.037 1.00 77.00 80 ILE A N 1
ATOM 633 C CA . ILE A 1 80 ? 1.847 -9.138 1.904 1.00 77.00 80 ILE A CA 1
ATOM 634 C C . ILE A 1 80 ? 0.372 -8.844 2.213 1.00 77.00 80 ILE A C 1
ATOM 636 O O . ILE A 1 80 ? -0.012 -8.764 3.381 1.00 77.00 80 ILE A O 1
ATOM 640 N N . ALA A 1 81 ? -0.486 -8.833 1.187 1.00 77.88 81 ALA A N 1
ATOM 641 C CA . ALA A 1 81 ? -1.921 -8.598 1.349 1.00 77.88 81 ALA A CA 1
ATOM 642 C C . ALA A 1 81 ? -2.632 -9.653 2.224 1.00 77.88 81 ALA A C 1
ATOM 644 O O . ALA A 1 81 ? -3.664 -9.385 2.846 1.00 77.88 81 ALA A O 1
ATOM 645 N N . PHE A 1 82 ? -2.099 -10.874 2.290 1.00 79.06 82 PHE A N 1
ATOM 646 C CA . PHE A 1 82 ? -2.627 -11.912 3.173 1.00 79.06 82 PHE A CA 1
ATOM 647 C C . PHE A 1 82 ? -2.185 -11.718 4.633 1.00 79.06 82 PHE A C 1
ATOM 649 O O . PHE A 1 82 ? -2.928 -12.043 5.561 1.00 79.06 82 PHE A O 1
ATOM 656 N N . GLY A 1 83 ? -0.985 -11.172 4.846 1.00 77.38 83 GLY A N 1
ATOM 657 C CA . GLY A 1 83 ? -0.394 -10.957 6.167 1.00 77.38 83 GLY A CA 1
ATOM 658 C C . GLY A 1 83 ? -0.897 -9.708 6.895 1.00 77.38 83 GLY A C 1
ATOM 659 O O . GLY A 1 83 ? -1.031 -9.732 8.124 1.00 77.38 83 GLY A O 1
ATOM 660 N N . ASP A 1 84 ? -1.224 -8.631 6.176 1.00 79.94 84 ASP A N 1
ATOM 661 C CA . ASP A 1 84 ? -1.546 -7.348 6.817 1.00 79.94 84 ASP A CA 1
ATOM 662 C C . ASP A 1 84 ? -2.723 -7.407 7.788 1.00 79.94 84 ASP A C 1
ATOM 664 O O . ASP A 1 84 ? -2.598 -6.840 8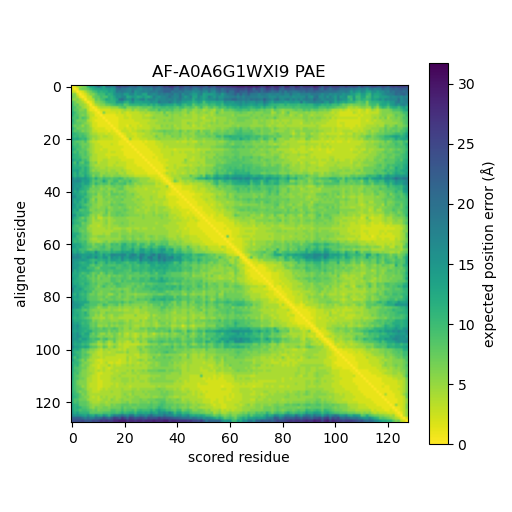.872 1.00 79.94 84 ASP A O 1
ATOM 668 N N . PRO A 1 85 ? -3.853 -8.093 7.514 1.00 78.38 85 PRO A N 1
ATOM 669 C CA . PRO A 1 85 ? -4.971 -8.097 8.455 1.00 78.38 85 PRO A CA 1
ATOM 670 C C . PRO A 1 85 ? -4.590 -8.691 9.817 1.00 78.38 85 PRO A C 1
ATOM 672 O O . PRO A 1 85 ? -5.114 -8.265 10.850 1.00 78.38 85 PRO A O 1
ATOM 675 N N . HIS A 1 86 ? -3.651 -9.642 9.846 1.00 81.06 86 HIS A N 1
ATOM 676 C CA . HIS A 1 86 ? -3.112 -10.195 11.088 1.00 81.06 86 HIS A CA 1
ATOM 677 C C . HIS A 1 86 ? -2.221 -9.187 11.814 1.00 81.06 86 HIS A C 1
ATOM 679 O O . HIS A 1 86 ? -2.385 -8.977 13.020 1.00 81.06 86 HIS A O 1
ATOM 685 N N . ILE A 1 87 ? -1.320 -8.526 11.084 1.00 80.50 87 ILE A N 1
ATOM 686 C CA . ILE A 1 87 ? -0.446 -7.480 11.631 1.00 80.50 87 ILE A CA 1
ATOM 687 C C . ILE A 1 87 ? -1.292 -6.330 12.180 1.00 80.50 87 ILE A C 1
ATOM 689 O O . ILE A 1 87 ? -1.064 -5.853 13.288 1.00 80.50 87 ILE A O 1
ATOM 693 N N . TRP A 1 88 ? -2.335 -5.935 11.463 1.00 80.75 88 TRP A N 1
ATOM 694 C CA . TRP A 1 88 ? -3.219 -4.848 11.845 1.00 80.75 88 TRP A CA 1
ATOM 695 C C . TRP A 1 88 ? -4.013 -5.163 13.104 1.00 80.75 88 TRP A C 1
ATOM 697 O O . TRP A 1 88 ? -4.137 -4.306 13.973 1.00 80.75 88 TRP A O 1
ATOM 707 N N . ARG A 1 89 ? -4.492 -6.400 13.266 1.00 83.19 89 ARG A N 1
ATOM 708 C CA . ARG A 1 89 ? -5.111 -6.836 14.527 1.00 83.19 89 ARG A CA 1
ATOM 709 C C . ARG A 1 89 ? -4.116 -6.821 15.685 1.00 83.19 89 ARG A C 1
ATOM 711 O O . ARG A 1 89 ? -4.500 -6.485 16.797 1.00 83.19 89 ARG A O 1
ATOM 718 N N . LYS A 1 90 ? -2.839 -7.123 15.435 1.00 83.19 90 LYS A N 1
ATOM 719 C CA . LYS A 1 90 ? -1.782 -7.060 16.456 1.00 83.19 90 LYS A CA 1
ATOM 720 C C . LYS A 1 90 ? -1.410 -5.620 16.835 1.00 83.19 90 LYS A C 1
ATOM 722 O O . LYS A 1 90 ? -1.169 -5.347 18.005 1.00 83.19 90 LYS A O 1
ATOM 727 N N . VAL A 1 91 ? -1.368 -4.705 15.865 1.00 80.50 91 VAL A N 1
ATOM 728 C CA . VAL A 1 91 ? -0.930 -3.308 16.050 1.00 80.50 91 VAL A CA 1
ATOM 729 C C . VAL A 1 91 ? -2.067 -2.404 16.531 1.00 80.50 91 VAL A C 1
ATOM 731 O O . VAL A 1 91 ? -1.885 -1.618 17.458 1.00 80.50 91 VAL A O 1
ATOM 734 N N . TYR A 1 92 ? -3.245 -2.520 15.919 1.00 78.12 92 TYR A N 1
ATOM 735 C CA . TYR A 1 92 ? -4.407 -1.669 16.184 1.00 78.12 92 TYR A CA 1
ATOM 736 C C . TYR A 1 92 ? -5.443 -2.329 17.109 1.00 78.12 92 TYR A C 1
ATOM 738 O O . TYR A 1 92 ? -6.402 -1.675 17.526 1.00 78.12 92 TYR A O 1
ATOM 746 N N . GLY A 1 93 ? -5.260 -3.607 17.455 1.00 82.56 93 GLY A N 1
ATOM 747 C CA . GLY A 1 93 ? -6.111 -4.323 18.403 1.00 82.56 93 GLY A CA 1
ATOM 748 C C . GLY A 1 93 ? -7.569 -4.393 17.950 1.00 82.56 93 GLY A C 1
ATOM 749 O O . GLY A 1 93 ? -7.879 -4.664 16.787 1.00 82.56 93 GLY A O 1
ATOM 750 N N . GLU A 1 94 ? -8.474 -4.086 18.879 1.00 79.25 94 GLU A N 1
ATOM 751 C CA . GLU A 1 94 ? -9.927 -4.064 18.659 1.00 79.25 94 GLU A CA 1
ATOM 752 C C . GLU A 1 94 ? -10.371 -3.070 17.568 1.00 79.25 94 GLU A C 1
ATOM 754 O O . GLU A 1 94 ? -11.455 -3.224 17.006 1.00 79.25 94 GLU A O 1
ATOM 759 N N . LEU A 1 95 ? -9.550 -2.070 17.211 1.00 76.69 95 LEU A N 1
ATOM 760 C CA . LEU A 1 95 ? -9.888 -1.128 16.138 1.00 76.69 95 LEU A CA 1
ATOM 761 C C . LEU A 1 95 ? -9.943 -1.825 14.776 1.00 76.69 95 LEU A C 1
ATOM 763 O O . LEU A 1 95 ? -10.837 -1.530 13.986 1.00 76.69 95 LEU A O 1
ATOM 767 N N . ALA A 1 96 ? -9.031 -2.765 14.520 1.00 79.12 96 ALA A N 1
ATOM 768 C CA . ALA A 1 96 ? -8.952 -3.510 13.261 1.00 79.12 96 ALA A CA 1
ATOM 769 C C . ALA A 1 96 ? -9.841 -4.771 13.245 1.00 79.12 96 ALA A C 1
ATOM 771 O O . ALA A 1 96 ? -9.820 -5.549 12.284 1.00 79.12 96 ALA A O 1
ATOM 772 N N . LYS A 1 97 ? -10.635 -4.999 14.300 1.00 73.56 97 LYS A N 1
ATOM 773 C CA . LYS A 1 97 ? -11.532 -6.152 14.416 1.00 73.56 97 LYS A CA 1
ATOM 774 C C . LYS A 1 97 ? -12.706 -5.976 13.454 1.00 73.56 97 LYS A C 1
ATOM 776 O O . LYS A 1 97 ? -13.652 -5.241 13.722 1.00 73.56 97 LYS A O 1
ATOM 781 N N . GLY A 1 98 ? -12.593 -6.621 12.297 1.00 75.88 98 GLY A N 1
ATOM 782 C CA . GLY A 1 98 ? -13.550 -6.514 11.195 1.00 75.88 98 GLY A CA 1
ATOM 783 C C . GLY A 1 98 ? -12.941 -6.066 9.867 1.00 75.88 98 GLY A C 1
ATOM 784 O O . GLY A 1 98 ? -13.647 -6.103 8.869 1.00 75.88 98 GLY A O 1
ATOM 785 N N . VAL A 1 99 ? -11.654 -5.696 9.823 1.00 80.62 99 VAL A N 1
ATOM 786 C CA . VAL A 1 99 ? -10.959 -5.453 8.549 1.00 80.62 99 VAL A CA 1
ATOM 787 C C . VAL A 1 99 ? -10.722 -6.793 7.847 1.00 80.62 99 VAL A C 1
ATOM 789 O O . VAL A 1 99 ? -10.114 -7.708 8.422 1.00 80.62 99 VAL A O 1
ATOM 792 N N . GLY A 1 100 ? -11.244 -6.920 6.626 1.00 80.31 100 GLY A N 1
ATOM 793 C CA . GLY A 1 100 ? -11.096 -8.108 5.796 1.00 80.31 100 GLY A CA 1
ATOM 794 C C . GLY A 1 100 ? -9.834 -8.084 4.932 1.00 80.31 100 GLY A C 1
ATOM 795 O O . GLY A 1 100 ? -9.223 -7.043 4.700 1.00 80.31 100 GLY A O 1
ATOM 796 N N . TYR A 1 101 ? -9.478 -9.249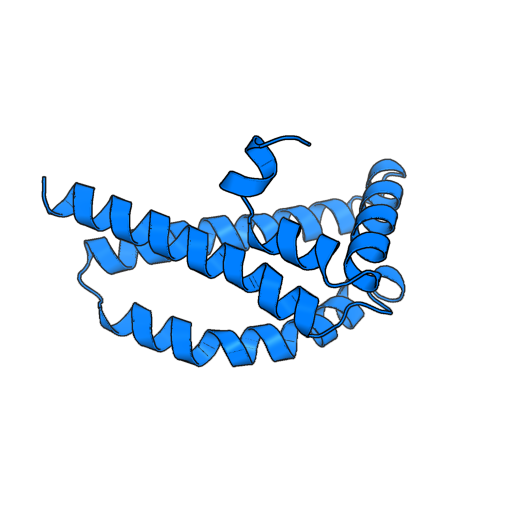 4.385 1.00 80.38 101 TYR A N 1
ATOM 797 C CA . TYR A 1 101 ? -8.380 -9.388 3.416 1.00 80.38 101 TYR A CA 1
ATOM 798 C C . TYR A 1 101 ? -8.597 -8.547 2.152 1.00 80.38 101 TYR A C 1
ATOM 800 O O . TYR A 1 101 ? -7.641 -8.071 1.552 1.00 80.38 101 TYR A O 1
ATOM 808 N N . LYS A 1 102 ? -9.861 -8.306 1.774 1.00 80.81 102 LYS A N 1
ATOM 809 C CA . LYS A 1 102 ? -10.213 -7.447 0.636 1.00 80.81 102 LYS A CA 1
ATOM 810 C C . LYS A 1 102 ? -9.715 -6.016 0.828 1.00 80.81 102 LYS A C 1
ATOM 812 O O . LYS A 1 102 ? -9.186 -5.444 -0.117 1.00 80.81 102 LYS A O 1
ATOM 817 N N . ALA A 1 103 ? -9.840 -5.453 2.031 1.00 81.81 103 ALA A N 1
ATOM 818 C CA . ALA A 1 103 ? -9.323 -4.120 2.318 1.00 81.81 103 ALA A CA 1
ATOM 819 C C . ALA A 1 103 ? -7.798 -4.060 2.201 1.00 81.81 103 ALA A C 1
ATOM 821 O O . ALA A 1 103 ? -7.290 -3.167 1.536 1.00 81.81 103 ALA A O 1
ATOM 822 N N . SER A 1 104 ? -7.076 -5.021 2.789 1.00 81.69 104 SER A N 1
ATOM 823 C CA . SER A 1 104 ? -5.609 -5.069 2.681 1.00 81.69 104 SER A CA 1
ATOM 824 C C . SER A 1 104 ? -5.146 -5.235 1.231 1.00 81.69 104 SER A C 1
ATOM 826 O O . SER A 1 104 ? -4.252 -4.519 0.786 1.00 81.69 104 SER A O 1
ATOM 828 N N . PHE A 1 105 ? -5.797 -6.109 0.461 1.00 83.62 105 PHE A N 1
ATOM 829 C CA . PHE A 1 105 ? -5.502 -6.256 -0.960 1.00 83.62 105 PHE A CA 1
ATOM 830 C C . PHE A 1 105 ? -5.706 -4.939 -1.715 1.00 83.62 105 PHE A C 1
ATOM 832 O O . PHE A 1 105 ? -4.838 -4.514 -2.465 1.00 83.62 105 PHE A O 1
ATOM 839 N N . LEU A 1 106 ? -6.830 -4.257 -1.490 1.00 84.31 106 LEU A N 1
ATOM 840 C CA . LEU A 1 106 ? -7.115 -2.984 -2.151 1.00 84.31 106 LEU A CA 1
ATOM 841 C C . LEU A 1 106 ? -6.157 -1.871 -1.719 1.00 84.31 106 LEU A C 1
ATOM 843 O O . LEU A 1 106 ? -5.829 -1.020 -2.531 1.00 84.31 106 LEU A O 1
ATOM 847 N N . LEU A 1 107 ? -5.671 -1.881 -0.482 1.00 82.06 107 LEU A N 1
ATOM 848 C CA . LEU A 1 107 ? -4.712 -0.889 0.004 1.00 82.06 107 LEU A CA 1
ATOM 849 C C . LEU A 1 107 ? -3.309 -1.085 -0.538 1.00 82.06 107 LEU A C 1
ATOM 851 O O . LEU A 1 107 ? -2.652 -0.109 -0.876 1.00 82.06 107 LEU A O 1
ATOM 855 N N . ASN A 1 108 ? -2.855 -2.328 -0.671 1.00 83.12 108 ASN A N 1
ATOM 856 C CA . ASN A 1 108 ? -1.566 -2.586 -1.300 1.00 83.12 108 ASN A CA 1
ATOM 857 C C . ASN A 1 108 ? -1.557 -2.138 -2.771 1.00 83.12 108 ASN A C 1
ATOM 859 O O . ASN A 1 108 ? -0.495 -1.848 -3.321 1.00 83.12 108 ASN A O 1
ATOM 863 N N . LEU A 1 109 ? -2.727 -2.017 -3.407 1.00 83.06 109 LEU A N 1
ATOM 864 C CA . LEU A 1 109 ? -2.856 -1.440 -4.743 1.00 83.06 109 LEU A CA 1
ATOM 865 C C . LEU A 1 109 ? -2.340 0.008 -4.790 1.00 83.06 109 LEU A C 1
ATOM 867 O O . LEU A 1 109 ? -1.778 0.409 -5.806 1.00 83.06 109 LEU A O 1
ATOM 871 N N . ASP A 1 110 ? -2.433 0.764 -3.687 1.00 83.94 110 ASP A N 1
ATOM 872 C CA . ASP A 1 110 ? -1.791 2.080 -3.587 1.00 83.94 110 ASP A CA 1
ATOM 873 C C . ASP A 1 110 ? -0.269 1.968 -3.662 1.00 83.94 110 ASP A C 1
ATOM 875 O O . ASP A 1 110 ? 0.358 2.737 -4.384 1.00 83.94 110 ASP A O 1
ATOM 879 N N . MET A 1 111 ? 0.344 0.991 -2.987 1.00 83.19 111 MET A N 1
ATOM 880 C CA . MET A 1 111 ? 1.794 0.790 -3.081 1.00 83.19 111 MET A CA 1
ATOM 881 C C . MET A 1 111 ? 2.224 0.433 -4.506 1.00 83.19 111 MET A C 1
ATOM 883 O O . MET A 1 111 ? 3.205 0.987 -4.997 1.00 83.19 111 MET A O 1
ATOM 887 N N . LEU A 1 112 ? 1.473 -0.433 -5.198 1.00 85.25 112 LEU A N 1
ATOM 888 C CA . LEU A 1 112 ? 1.727 -0.744 -6.610 1.00 85.25 112 LEU A CA 1
ATOM 889 C C . LEU A 1 112 ? 1.575 0.489 -7.504 1.00 85.25 112 LEU A C 1
ATOM 891 O O . LEU A 1 112 ? 2.384 0.702 -8.404 1.00 85.25 112 LEU A O 1
ATOM 895 N N . TYR A 1 113 ? 0.559 1.310 -7.248 1.00 86.38 113 TYR A N 1
ATOM 896 C CA . TYR A 1 113 ? 0.325 2.548 -7.980 1.00 86.38 113 TYR A CA 1
ATOM 897 C C . TYR A 1 113 ? 1.484 3.539 -7.794 1.00 86.38 113 TYR A C 1
ATOM 899 O O . TYR A 1 113 ? 2.024 4.046 -8.775 1.00 86.38 113 TYR A O 1
ATOM 907 N N . TRP A 1 114 ? 1.937 3.753 -6.556 1.00 86.00 114 TRP A N 1
ATOM 908 C CA . TRP A 1 114 ? 3.087 4.610 -6.256 1.00 86.00 114 TRP A CA 1
ATOM 909 C C . TRP A 1 114 ? 4.398 4.065 -6.828 1.00 86.00 114 TRP A C 1
ATOM 911 O O . TRP A 1 114 ? 5.189 4.840 -7.367 1.00 86.00 114 TRP A O 1
ATOM 921 N N . PHE A 1 115 ? 4.607 2.748 -6.781 1.00 86.69 115 PHE A N 1
ATOM 922 C CA . PHE A 1 115 ? 5.738 2.095 -7.438 1.00 86.69 115 PHE A CA 1
ATOM 923 C C . PHE A 1 115 ? 5.722 2.330 -8.951 1.00 86.69 115 PHE A C 1
ATOM 925 O O . PHE A 1 115 ? 6.737 2.730 -9.513 1.00 86.69 115 PHE A O 1
ATOM 932 N N . ALA A 1 116 ? 4.575 2.136 -9.607 1.00 86.12 116 ALA A N 1
ATOM 933 C CA . ALA A 1 116 ? 4.437 2.338 -11.046 1.00 86.12 116 ALA A CA 1
ATOM 934 C C . ALA A 1 116 ? 4.697 3.798 -11.446 1.00 86.12 116 ALA A C 1
ATOM 936 O O . ALA A 1 116 ? 5.406 4.043 -12.419 1.00 86.12 116 ALA A O 1
ATOM 937 N N . ILE A 1 117 ? 4.192 4.770 -10.676 1.00 87.06 117 ILE A N 1
ATOM 938 C CA . ILE A 1 117 ? 4.503 6.191 -10.898 1.00 87.06 117 ILE A CA 1
ATOM 939 C C . ILE A 1 117 ? 6.007 6.435 -10.752 1.00 87.06 117 ILE A C 1
ATOM 941 O O . ILE A 1 117 ? 6.606 7.055 -11.628 1.00 87.06 117 ILE A O 1
ATOM 945 N N . GLY A 1 118 ? 6.622 5.943 -9.672 1.00 85.38 118 GLY A N 1
ATOM 946 C CA . GLY A 1 118 ? 8.060 6.085 -9.442 1.00 85.38 118 GLY A CA 1
ATOM 947 C C . GLY A 1 118 ? 8.880 5.498 -10.586 1.00 85.38 118 GLY A C 1
ATOM 948 O O . GLY A 1 118 ? 9.779 6.159 -11.097 1.00 85.38 118 GLY A O 1
ATOM 949 N N . TRP A 1 119 ? 8.509 4.303 -11.045 1.00 85.31 119 TRP A N 1
ATOM 950 C CA . TRP A 1 119 ? 9.124 3.637 -12.189 1.00 85.31 119 TRP A CA 1
ATOM 951 C C . TRP A 1 119 ? 9.025 4.473 -13.465 1.00 85.31 119 TRP A C 1
ATOM 953 O O . TRP A 1 119 ? 10.029 4.696 -14.132 1.00 85.31 119 TRP A O 1
ATOM 963 N N . VAL A 1 120 ? 7.833 4.970 -13.811 1.00 86.31 120 VAL A N 1
ATOM 964 C CA . VAL A 1 120 ? 7.638 5.804 -15.010 1.00 86.31 120 VAL A CA 1
ATOM 965 C C . VAL A 1 120 ? 8.481 7.076 -14.934 1.00 86.31 120 VAL A C 1
ATOM 967 O O . VAL A 1 120 ? 9.128 7.434 -15.915 1.00 86.31 120 VAL A O 1
ATOM 970 N N . ILE A 1 121 ? 8.521 7.740 -13.776 1.00 86.69 121 ILE A N 1
ATOM 971 C CA . ILE A 1 121 ? 9.341 8.943 -13.585 1.00 86.69 121 ILE A CA 1
ATOM 972 C C . ILE A 1 121 ? 10.828 8.624 -13.733 1.00 86.69 121 ILE A C 1
ATOM 974 O O . ILE A 1 121 ? 11.533 9.361 -14.414 1.00 86.69 121 ILE A O 1
ATOM 978 N N . GLY A 1 122 ? 11.318 7.538 -13.136 1.00 83.88 122 GLY A N 1
ATOM 979 C CA . GLY A 1 122 ? 12.727 7.176 -13.267 1.00 83.88 122 GLY A CA 1
ATOM 980 C C . GLY A 1 122 ? 13.106 6.781 -14.699 1.00 83.88 122 GLY A C 1
ATOM 981 O O . GLY A 1 122 ? 14.160 7.200 -15.168 1.00 83.88 122 GLY A O 1
ATOM 982 N N . VAL A 1 123 ? 12.223 6.106 -15.448 1.00 83.38 123 VAL A N 1
ATOM 983 C CA . VAL A 1 123 ? 12.413 5.883 -16.896 1.00 83.38 123 VAL A CA 1
ATOM 984 C C . VAL A 1 123 ? 12.505 7.210 -17.654 1.00 83.38 123 VAL A C 1
ATOM 986 O O . VAL A 1 123 ? 13.402 7.371 -18.475 1.00 83.38 123 VAL A O 1
ATOM 989 N N . LEU A 1 124 ? 11.614 8.168 -17.376 1.00 85.56 124 LEU A N 1
ATOM 990 C CA . LEU A 1 124 ? 11.640 9.489 -18.019 1.00 85.56 124 LEU A CA 1
ATOM 991 C C . LEU A 1 124 ? 12.909 10.285 -17.686 1.00 85.56 124 LEU A C 1
ATOM 993 O O . LEU A 1 124 ? 13.365 11.054 -18.521 1.0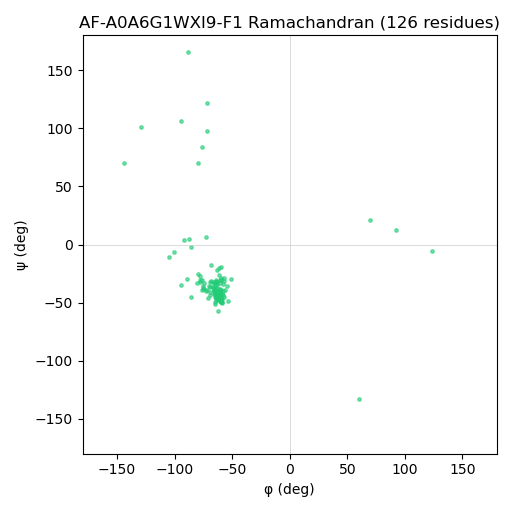0 85.56 124 LEU A O 1
ATOM 997 N N . LEU A 1 125 ? 13.474 10.104 -16.489 1.00 80.50 125 LEU A N 1
ATOM 998 C CA . LEU A 1 125 ? 14.711 10.765 -16.062 1.00 80.50 125 LEU A CA 1
ATOM 999 C C . LEU A 1 125 ? 15.980 10.128 -16.642 1.00 80.50 125 LEU A C 1
ATOM 1001 O O . LEU A 1 125 ? 16.987 10.815 -16.749 1.00 80.50 125 LEU A O 1
ATOM 1005 N N . VAL A 1 126 ? 15.958 8.833 -16.969 1.00 72.62 126 VAL A N 1
ATOM 1006 C CA . VAL A 1 126 ? 17.091 8.134 -17.609 1.00 72.62 126 VAL A CA 1
ATOM 1007 C C . VAL A 1 126 ? 17.029 8.213 -19.135 1.00 72.62 126 VAL A C 1
ATOM 1009 O O . VAL A 1 126 ? 18.063 8.174 -19.795 1.00 72.62 126 VAL A O 1
ATOM 1012 N N . GLY A 1 127 ? 15.823 8.289 -19.702 1.00 60.84 127 GLY A N 1
ATOM 1013 C CA . GLY A 1 127 ? 15.593 8.399 -21.144 1.00 60.84 127 GLY A CA 1
ATOM 1014 C C . GLY A 1 127 ? 15.633 9.825 -21.709 1.00 60.84 127 GLY A C 1
ATOM 1015 O O . GLY A 1 127 ? 15.460 9.969 -22.919 1.00 60.84 127 GLY A O 1
ATOM 1016 N N . ALA A 1 128 ? 15.821 10.847 -20.866 1.00 51.28 128 ALA A N 1
ATOM 1017 C CA . ALA A 1 128 ? 16.045 12.249 -21.237 1.00 51.28 128 ALA A CA 1
ATOM 1018 C C . ALA A 1 128 ? 17.528 12.614 -21.081 1.00 51.28 128 ALA A C 1
ATOM 1020 O O . ALA A 1 128 ? 18.018 13.405 -21.917 1.00 51.28 128 ALA A O 1
#

Mean predicted aligned error: 6.93 Å

Secondary structure (DSSP, 8-state):
--HHHHHH-HHHHHHHHH-HHHHHHHHHHHHHHHTT-HHHHHHHHHHHHHHHHHHHHHHHHHHTT-TTHHHHHHHHHHHHHHHHHHHHHHHHGGGGTT--HHHHHHHHHHHHHHHHHHHHHHHHHH--

Foldseek 3Di:
DDVVCCVQQVLLVVLVVPFVLSVQLVVVLVVVVVVVPVLSVVVVVVLVVLLVVLLQCLLVCLLVVVPVVVVVCVVCLLVQLVCVLVVCCVRVPPSSVRRDSSSSSSRVVSSVVSSVVSNVVNNVVNVD